Protein AF-A0A9W4TDA2-F1 (afdb_monomer)

pLDDT: mean 83.77, std 16.07, range [45.03, 98.31]

Solvent-accessible surface area (backbone atoms only — not comparable to full-atom values): 6375 Å² total; per-residue (Å²): 131,74,25,28,70,54,33,40,52,46,19,73,74,36,42,75,38,39,73,46,79,67,49,52,82,84,63,84,50,39,39,40,68,19,50,45,36,32,26,76,37,20,39,49,21,27,34,41,28,41,21,48,36,61,60,51,49,71,65,45,52,48,47,31,58,68,45,15,77,46,56,77,45,78,44,62,52,78,32,70,65,54,72,66,56,55,51,50,52,52,49,50,52,48,46,54,57,44,68,72,48,60,65,60,58,54,49,52,53,50,51,55,52,51,54,60,60,75,77,107

InterPro domains:
  IPR006553 Leucine-rich repeat, cysteine-containing subtype [SM00367] (14-41)
  IPR006553 Leucine-rich repeat, cysteine-containing subtype [SM00367] (42-67)
  IPR006553 Leucine-rich repeat, cysteine-containing subtype [SM00367] (68-92)
  IPR032675 Leucine-rich repeat domain superfamily [G3DSA:3.80.10.10] (1-116)

Nearest PDB structures (foldseek):
  6wcq-assembly1_B  TM=8.427E-01  e=6.356E-04  Homo sapiens
  6o60-assembly1_C  TM=8.609E-01  e=1.158E-03  Homo sapiens
  7pmn-assembly1_L  TM=6.041E-01  e=1.526E-02  Saccharomyces cerevisiae
  5zb2-assembly1_A-2  TM=6.632E-01  e=9.219E-02  Saccharomyces cerevisiae S288C
  6bro-assembly2_D  TM=5.386E-01  e=1.244E-01  Oryza sativa Japonica Group

Foldseek 3Di:
DDALVVLLVCLVVCLCDAEDEPDDPDPLRYALNSLLSCLVRNLNHQYYEHALAQRYDLVSVVSNCVSNLNHNYYHHHNYVDDPVSVVVSVVVNVVSVCVVPVVPVVVVVVVVVVVVVVVD

Structure (mmCIF, N/CA/C/O backbone):
data_AF-A0A9W4TDA2-F1
#
_entry.id   AF-A0A9W4TDA2-F1
#
loop_
_atom_site.group_PDB
_atom_site.id
_atom_site.type_symbol
_atom_site.label_atom_id
_atom_site.label_alt_id
_atom_site.label_comp_id
_atom_site.label_asym_id
_atom_site.label_entity_id
_atom_site.label_seq_id
_atom_site.pdbx_PDB_ins_code
_atom_site.Cartn_x
_atom_site.Cartn_y
_atom_site.Cartn_z
_atom_site.occupancy
_atom_site.B_iso_or_equiv
_atom_site.auth_seq_id
_atom_site.auth_comp_id
_atom_site.auth_asym_id
_atom_site.auth_atom_id
_atom_site.pdbx_PDB_model_num
ATOM 1 N N . GLY A 1 1 ? -2.812 -8.556 -19.584 1.00 62.19 1 GLY A N 1
ATOM 2 C CA . GLY A 1 1 ? -1.863 -8.607 -18.457 1.00 62.19 1 GLY A CA 1
ATOM 3 C C . GLY A 1 1 ? -2.354 -7.693 -17.361 1.00 62.19 1 GLY A C 1
ATOM 4 O O . GLY A 1 1 ? -2.966 -6.675 -17.674 1.00 62.19 1 GLY A O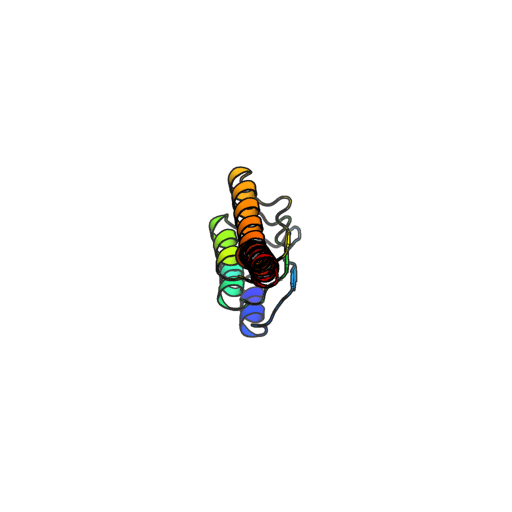 1
ATOM 5 N N . PHE A 1 2 ? -2.130 -8.068 -16.108 1.00 82.06 2 PHE A N 1
ATOM 6 C CA . PHE A 1 2 ? -2.503 -7.254 -14.956 1.00 82.06 2 PHE A CA 1
ATOM 7 C C . PHE A 1 2 ? -1.624 -5.988 -14.927 1.00 82.06 2 PHE A C 1
ATOM 9 O O . PHE A 1 2 ? -0.402 -6.095 -14.963 1.00 82.06 2 PHE A O 1
ATOM 16 N N . SER A 1 3 ? -2.228 -4.795 -14.986 1.00 91.50 3 SER A N 1
ATOM 17 C CA . SER A 1 3 ? -1.512 -3.518 -15.185 1.00 91.50 3 SER A CA 1
ATOM 18 C C . SER A 1 3 ? -2.198 -2.346 -14.480 1.00 91.50 3 SER A C 1
ATOM 20 O O . SER A 1 3 ? -3.311 -2.499 -13.979 1.00 91.50 3 SER A O 1
ATOM 22 N N . ASP A 1 4 ? -1.594 -1.155 -14.518 1.00 94.75 4 ASP A N 1
ATOM 23 C CA . ASP A 1 4 ? -2.211 0.079 -14.003 1.00 94.75 4 ASP A CA 1
ATOM 24 C C . ASP A 1 4 ? -3.617 0.333 -14.571 1.00 94.75 4 ASP A C 1
ATOM 26 O O . ASP A 1 4 ? -4.500 0.785 -13.849 1.00 94.75 4 ASP A O 1
ATOM 30 N N . LYS A 1 5 ? -3.874 -0.029 -15.839 1.00 95.44 5 LYS A N 1
ATOM 31 C CA . LYS A 1 5 ? -5.222 0.062 -16.430 1.00 95.44 5 LYS A CA 1
ATOM 32 C C . LYS A 1 5 ? -6.233 -0.803 -15.674 1.00 95.44 5 LYS A C 1
ATOM 34 O O . LYS A 1 5 ? -7.360 -0.380 -15.455 1.00 95.44 5 LYS A O 1
ATOM 39 N N . THR A 1 6 ? -5.826 -2.002 -15.264 1.00 93.94 6 THR A N 1
ATOM 40 C CA . THR A 1 6 ? -6.659 -2.901 -14.459 1.00 93.94 6 THR A CA 1
ATOM 41 C C . THR A 1 6 ? -6.893 -2.326 -13.064 1.00 93.94 6 THR A C 1
ATOM 43 O O . THR A 1 6 ? -8.016 -2.383 -12.578 1.00 93.94 6 THR A O 1
ATOM 46 N N . LEU A 1 7 ? -5.872 -1.729 -12.441 1.00 95.12 7 LEU A N 1
ATOM 47 C CA . LEU A 1 7 ? -6.016 -1.086 -11.130 1.00 95.12 7 LEU A CA 1
ATOM 48 C C . LEU A 1 7 ? -6.940 0.138 -11.178 1.00 95.12 7 LEU A C 1
ATOM 50 O O . LEU A 1 7 ? -7.756 0.294 -10.275 1.00 95.12 7 LEU A O 1
ATOM 54 N N . ASN A 1 8 ? -6.889 0.936 -12.248 1.00 97.19 8 ASN A N 1
ATOM 55 C CA . ASN A 1 8 ? -7.836 2.033 -12.471 1.00 97.19 8 ASN A CA 1
ATOM 56 C C . ASN A 1 8 ? -9.277 1.519 -12.581 1.00 97.19 8 ASN A C 1
ATOM 58 O O . ASN A 1 8 ? -10.150 1.997 -11.867 1.00 97.19 8 ASN A O 1
ATOM 62 N N . LEU A 1 9 ? -9.517 0.485 -13.396 1.00 97.50 9 LEU A N 1
ATOM 63 C CA . LEU A 1 9 ? -10.851 -0.114 -13.521 1.00 97.50 9 LEU A CA 1
ATOM 64 C C . LEU A 1 9 ? -11.359 -0.670 -12.186 1.00 97.50 9 LEU A C 1
ATOM 66 O O . LEU A 1 9 ? -12.539 -0.529 -11.872 1.00 97.50 9 LEU A O 1
ATOM 70 N N . ILE A 1 10 ? -10.482 -1.288 -11.387 1.00 96.62 10 ILE A N 1
ATOM 71 C CA . ILE A 1 10 ? -10.832 -1.758 -10.040 1.00 96.62 10 ILE A CA 1
ATOM 72 C C . ILE A 1 10 ? -11.208 -0.576 -9.141 1.00 96.62 10 ILE A C 1
ATOM 74 O O . ILE A 1 10 ? -12.227 -0.647 -8.458 1.00 96.62 10 ILE A O 1
ATOM 78 N N . ALA A 1 11 ? -10.411 0.493 -9.150 1.00 97.62 11 ALA A N 1
ATOM 79 C CA . ALA A 1 11 ? -10.648 1.692 -8.353 1.00 97.62 11 ALA A CA 1
ATOM 80 C C . ALA A 1 11 ? -12.000 2.348 -8.687 1.00 97.62 11 ALA A C 1
ATOM 82 O O . ALA A 1 11 ? -12.754 2.697 -7.781 1.00 97.62 11 ALA A O 1
ATOM 83 N N . GLU A 1 12 ? -12.328 2.442 -9.976 1.00 97.69 12 GLU A N 1
ATOM 84 C CA . GLU A 1 12 ? -13.588 3.003 -10.475 1.00 97.69 12 GLU A CA 1
ATOM 85 C C . GLU A 1 12 ? -14.793 2.101 -10.169 1.00 97.69 12 GLU A C 1
ATOM 87 O O . GLU A 1 12 ? -15.857 2.585 -9.785 1.00 97.69 12 GLU A O 1
ATOM 92 N N . SER A 1 13 ? -14.635 0.783 -10.315 1.00 98.31 13 SER A N 1
ATOM 93 C CA . SER A 1 13 ? -15.748 -0.171 -10.206 1.00 98.31 13 SER A CA 1
ATOM 94 C C . SER A 1 13 ? -16.056 -0.580 -8.764 1.00 98.31 13 SER A C 1
ATOM 96 O O . SER A 1 13 ? -17.191 -0.940 -8.449 1.00 98.31 13 SER A O 1
ATOM 98 N N . TYR A 1 14 ? -15.057 -0.551 -7.877 1.00 97.38 14 TYR A N 1
ATOM 99 C CA . TYR A 1 14 ? -15.153 -1.106 -6.525 1.00 97.38 14 TYR A CA 1
ATOM 100 C C . TYR A 1 14 ? -14.665 -0.124 -5.442 1.00 97.38 14 TYR A C 1
ATOM 102 O O . TYR A 1 14 ? -13.771 -0.461 -4.666 1.00 97.38 14 TYR A O 1
ATOM 110 N N . PRO A 1 15 ? -15.291 1.056 -5.266 1.00 96.25 15 PRO A N 1
ATOM 111 C CA . PRO A 1 15 ? -14.885 2.027 -4.234 1.00 96.25 15 PRO A CA 1
ATOM 112 C C . PRO A 1 15 ? -15.017 1.493 -2.792 1.00 96.25 15 PRO A C 1
ATOM 114 O O . PRO A 1 15 ? -14.420 2.012 -1.850 1.00 96.25 15 PRO A O 1
ATOM 117 N N . ASN A 1 16 ? -15.797 0.423 -2.599 1.00 97.56 16 ASN A N 1
ATOM 118 C CA . ASN A 1 16 ? -15.962 -0.261 -1.315 1.00 97.56 16 ASN A CA 1
ATOM 119 C C . ASN A 1 16 ? -15.034 -1.476 -1.142 1.00 97.56 16 ASN A C 1
ATOM 121 O O . ASN A 1 16 ? -15.265 -2.278 -0.235 1.00 97.56 16 ASN A O 1
ATOM 125 N N . LEU A 1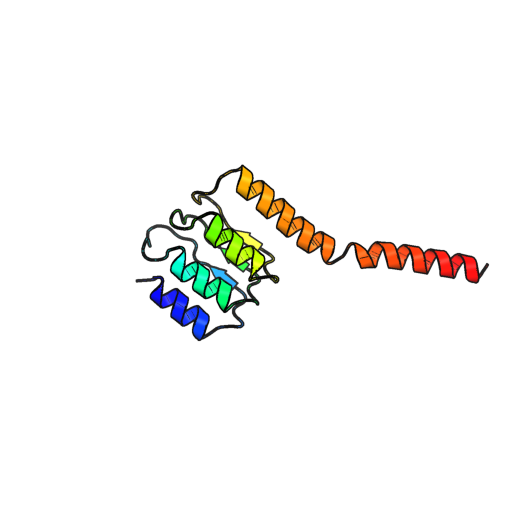 17 ? -14.028 -1.647 -2.007 1.00 98.06 17 LEU A N 1
ATOM 126 C CA . LEU A 1 17 ? -13.091 -2.764 -1.941 1.00 98.06 17 LEU A CA 1
ATOM 127 C C . LEU A 1 17 ? -12.399 -2.811 -0.574 1.00 98.06 17 LEU A C 1
ATOM 129 O O . LEU A 1 17 ? -11.827 -1.824 -0.117 1.00 98.06 17 LEU A O 1
ATOM 133 N N . LYS A 1 18 ? -12.450 -3.981 0.066 1.00 97.94 18 LYS A N 1
ATOM 134 C CA . LYS A 1 18 ? -11.853 -4.221 1.388 1.00 97.94 18 LYS A CA 1
ATOM 135 C C . LYS A 1 18 ? -10.556 -5.017 1.329 1.00 97.94 18 LYS A C 1
ATOM 137 O O . LYS A 1 18 ? -9.690 -4.823 2.173 1.00 97.94 18 LYS A O 1
ATOM 142 N N . TYR A 1 19 ? -10.413 -5.886 0.334 1.00 97.75 19 TYR A N 1
ATOM 143 C CA . TYR A 1 19 ? -9.291 -6.810 0.220 1.00 97.75 19 TYR A CA 1
ATOM 144 C C . TYR A 1 19 ? -8.702 -6.713 -1.175 1.00 97.75 19 TYR A C 1
ATOM 146 O O . TYR A 1 19 ? -9.413 -6.900 -2.162 1.00 97.75 19 TYR A O 1
ATOM 154 N N . LEU A 1 20 ? -7.404 -6.439 -1.252 1.00 96.19 20 LEU A N 1
ATOM 155 C CA . LEU A 1 20 ? -6.677 -6.426 -2.509 1.00 96.19 20 LEU A CA 1
ATOM 156 C C . LEU A 1 20 ? -5.326 -7.114 -2.336 1.00 96.19 20 LEU A C 1
ATOM 158 O O . LEU A 1 20 ? -4.506 -6.709 -1.516 1.00 96.19 20 LEU A O 1
ATOM 162 N N . ASN A 1 21 ? -5.083 -8.153 -3.127 1.00 93.75 21 ASN A N 1
ATOM 163 C CA . ASN A 1 21 ? -3.783 -8.802 -3.197 1.00 93.75 21 ASN A CA 1
ATOM 164 C C . ASN A 1 21 ? -3.154 -8.502 -4.557 1.00 93.75 21 ASN A C 1
ATOM 166 O O . ASN A 1 21 ? -3.645 -8.961 -5.585 1.00 93.75 21 ASN A O 1
ATOM 170 N N . LEU A 1 22 ? -2.087 -7.710 -4.544 1.00 92.06 22 LEU A N 1
ATOM 171 C CA . LEU A 1 22 ? -1.254 -7.399 -5.702 1.00 92.06 22 LEU A CA 1
ATOM 172 C C . LEU A 1 22 ? 0.078 -8.148 -5.651 1.00 92.06 22 LEU A C 1
ATOM 174 O O . LEU A 1 22 ? 0.926 -7.922 -6.512 1.00 92.06 22 LEU A O 1
ATOM 178 N N . GLY A 1 23 ? 0.294 -8.998 -4.646 1.00 88.00 23 GLY A N 1
ATOM 179 C CA . GLY A 1 23 ? 1.537 -9.730 -4.481 1.00 88.00 23 GLY A CA 1
ATOM 180 C C . GLY A 1 23 ? 1.801 -10.682 -5.644 1.00 88.00 23 GLY A C 1
ATOM 181 O O . GLY A 1 23 ? 0.874 -11.219 -6.251 1.00 88.00 23 GLY A O 1
ATOM 182 N N . GLY A 1 24 ? 3.073 -10.874 -5.976 1.00 82.19 24 GLY A N 1
ATOM 183 C CA . GLY A 1 24 ? 3.472 -11.805 -7.027 1.00 82.19 24 GLY A CA 1
ATOM 184 C C . GLY A 1 24 ? 4.711 -11.369 -7.795 1.00 82.19 24 GLY A C 1
ATOM 185 O O . GLY A 1 24 ? 5.121 -10.210 -7.7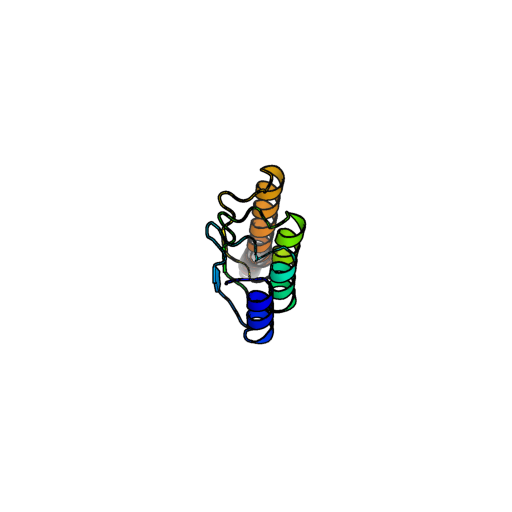73 1.00 82.19 24 GLY A O 1
ATOM 186 N N . HIS A 1 25 ? 5.300 -12.326 -8.503 1.00 66.19 25 HIS A N 1
ATOM 187 C CA . HIS A 1 25 ? 6.490 -12.121 -9.316 1.00 66.19 25 HIS A CA 1
ATOM 188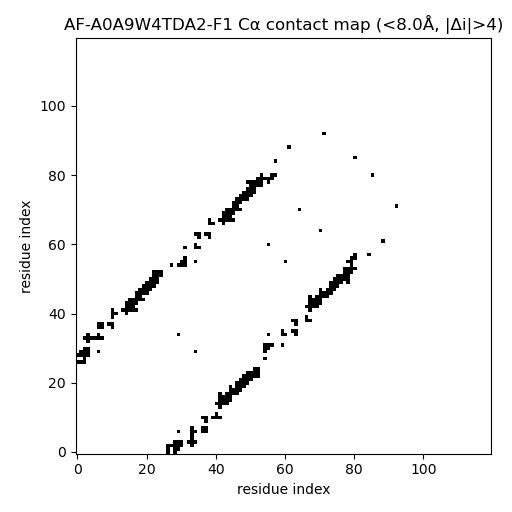 C C . HIS A 1 25 ? 6.112 -11.869 -10.781 1.00 66.19 25 HIS A C 1
ATOM 190 O O . HIS A 1 25 ? 5.342 -12.629 -11.358 1.00 66.19 25 HIS A O 1
ATOM 196 N N . GLY A 1 26 ? 6.711 -10.854 -11.411 1.00 64.25 26 GLY A N 1
ATOM 197 C CA . GLY A 1 26 ? 6.811 -10.786 -12.877 1.00 64.25 26 GLY A CA 1
ATOM 198 C C . GLY A 1 26 ? 5.981 -9.716 -13.586 1.00 64.25 26 GLY A C 1
ATOM 199 O O . GLY A 1 26 ? 6.368 -9.312 -14.681 1.00 64.25 26 GLY A O 1
ATOM 200 N N . ASP A 1 27 ? 4.924 -9.169 -12.980 1.00 64.94 27 ASP A N 1
ATOM 201 C CA . ASP A 1 27 ? 4.150 -8.098 -13.633 1.00 64.94 27 ASP A CA 1
ATOM 202 C C . ASP A 1 27 ? 4.721 -6.710 -13.312 1.00 64.94 27 ASP A C 1
ATOM 204 O O . ASP A 1 27 ? 4.249 -6.035 -12.402 1.00 64.94 27 ASP A O 1
ATOM 208 N N . ARG A 1 28 ? 5.703 -6.246 -14.095 1.00 67.06 28 ARG A N 1
ATOM 209 C CA . ARG A 1 28 ? 6.220 -4.856 -14.031 1.00 67.06 28 ARG A CA 1
ATOM 210 C C . ARG A 1 28 ? 5.257 -3.807 -14.610 1.00 67.06 28 ARG A C 1
ATOM 212 O O . ARG A 1 28 ? 5.646 -2.673 -14.869 1.00 67.06 28 ARG A O 1
ATOM 219 N N . LEU A 1 29 ? 4.023 -4.207 -14.912 1.00 86.44 29 LEU A N 1
ATOM 220 C CA . LEU A 1 29 ? 3.010 -3.361 -15.546 1.00 86.44 29 LEU A CA 1
ATOM 221 C C . LEU A 1 29 ? 2.125 -2.634 -14.528 1.00 86.44 29 LEU A C 1
ATOM 223 O O . LEU A 1 29 ? 1.304 -1.805 -14.927 1.00 86.44 29 LEU A O 1
ATOM 227 N N . ILE A 1 30 ? 2.269 -2.966 -13.243 1.00 90.44 30 ILE A N 1
ATOM 228 C CA . ILE A 1 30 ? 1.727 -2.179 -12.139 1.00 90.44 30 ILE A CA 1
ATOM 229 C C . ILE A 1 30 ? 2.838 -1.298 -11.578 1.00 90.44 30 ILE A C 1
ATOM 231 O O . ILE A 1 30 ? 3.952 -1.758 -11.329 1.00 90.44 30 ILE A O 1
ATOM 235 N N . THR A 1 31 ? 2.533 -0.020 -11.419 1.00 94.00 31 THR A N 1
ATOM 236 C CA . THR A 1 31 ? 3.457 1.002 -10.933 1.00 94.00 31 THR A CA 1
ATOM 237 C C . THR A 1 31 ? 2.776 1.831 -9.854 1.00 94.00 31 THR A C 1
ATOM 239 O O . THR A 1 31 ? 1.588 1.658 -9.567 1.00 94.00 31 THR A O 1
ATOM 242 N N . ASP A 1 32 ? 3.505 2.793 -9.292 1.00 96.44 32 ASP A N 1
ATOM 243 C CA . ASP A 1 32 ? 2.946 3.793 -8.384 1.00 96.44 32 ASP A CA 1
ATOM 244 C C . ASP A 1 32 ? 1.620 4.388 -8.892 1.00 96.44 32 ASP A C 1
ATOM 246 O O . ASP A 1 32 ? 0.720 4.624 -8.093 1.00 96.44 32 ASP A O 1
ATOM 250 N N . LYS A 1 33 ? 1.447 4.575 -10.212 1.00 96.50 33 LYS A N 1
ATOM 251 C CA . LYS A 1 33 ? 0.217 5.141 -10.797 1.00 96.50 33 LYS A CA 1
ATOM 252 C C . LYS A 1 33 ? -1.026 4.318 -10.470 1.00 96.50 33 LYS A C 1
ATOM 254 O O . LYS A 1 33 ? -2.027 4.885 -10.036 1.00 96.50 33 LYS A O 1
ATOM 259 N N . GLY A 1 34 ? -0.974 3.001 -10.657 1.00 95.81 34 GLY A N 1
ATOM 260 C CA . GLY A 1 34 ? -2.097 2.133 -10.322 1.00 95.81 34 GLY A CA 1
ATOM 261 C C . GLY A 1 34 ? -2.347 2.084 -8.816 1.00 95.81 34 GLY A C 1
ATOM 262 O O . GLY A 1 34 ? -3.497 2.080 -8.382 1.00 95.81 34 GLY A O 1
ATOM 263 N N . LEU A 1 35 ? -1.286 2.125 -8.005 1.00 95.88 35 LEU A N 1
ATOM 264 C CA . LEU A 1 35 ? -1.421 2.149 -6.549 1.00 95.88 35 LEU A CA 1
ATOM 265 C C . LEU A 1 35 ? -2.040 3.467 -6.044 1.00 95.88 35 LEU A C 1
ATOM 267 O O . LEU A 1 35 ? -2.875 3.444 -5.138 1.00 95.88 35 LEU A O 1
ATOM 271 N N . TYR A 1 36 ? -1.715 4.600 -6.675 1.00 98.25 36 TYR A N 1
ATOM 272 C CA . TYR A 1 36 ? -2.366 5.887 -6.417 1.00 98.25 36 TYR A CA 1
ATOM 273 C C . TYR A 1 36 ? -3.861 5.849 -6.739 1.00 98.25 36 TYR A C 1
ATOM 275 O O . TYR A 1 36 ? -4.660 6.346 -5.949 1.00 98.25 36 TYR A O 1
ATOM 283 N N . ALA A 1 37 ? -4.263 5.227 -7.850 1.00 98.12 37 ALA A N 1
ATOM 284 C CA . ALA A 1 37 ? -5.676 5.105 -8.205 1.00 98.12 37 ALA A CA 1
ATOM 285 C C . ALA A 1 37 ? -6.479 4.333 -7.148 1.00 98.12 37 ALA A C 1
ATOM 287 O O . ALA A 1 37 ? -7.547 4.783 -6.725 1.00 98.12 37 ALA A O 1
ATOM 288 N N . ILE A 1 38 ? -5.920 3.218 -6.660 1.00 98.19 38 ILE A N 1
ATOM 289 C CA . ILE A 1 38 ? -6.499 2.452 -5.550 1.00 98.19 38 ILE A CA 1
ATOM 290 C C . ILE A 1 38 ? -6.602 3.322 -4.295 1.00 98.19 38 ILE A C 1
ATOM 292 O O . ILE A 1 38 ? -7.671 3.396 -3.697 1.00 98.19 38 ILE A O 1
ATOM 296 N N . ALA A 1 39 ? -5.529 4.016 -3.909 1.00 97.88 39 ALA A N 1
ATOM 297 C CA . ALA A 1 39 ? -5.526 4.866 -2.719 1.00 97.88 39 ALA A CA 1
ATOM 298 C C . ALA A 1 39 ? -6.554 6.011 -2.787 1.00 97.88 39 ALA A C 1
ATOM 300 O O . ALA A 1 39 ? -7.119 6.383 -1.761 1.00 97.88 39 ALA A O 1
ATOM 301 N N . ASN A 1 40 ? -6.802 6.552 -3.982 1.00 97.94 40 ASN A N 1
ATOM 302 C CA . ASN A 1 40 ? -7.713 7.676 -4.198 1.00 97.94 40 ASN A CA 1
ATOM 303 C C . ASN A 1 40 ? -9.193 7.279 -4.244 1.00 97.94 40 ASN A C 1
ATOM 305 O O . ASN A 1 40 ? -10.039 8.164 -4.173 1.00 97.94 40 ASN A O 1
ATOM 309 N N . SER A 1 41 ? -9.508 5.988 -4.389 1.00 98.00 41 SER A N 1
ATOM 310 C CA . SER A 1 41 ? -10.896 5.531 -4.576 1.00 98.00 41 SER A CA 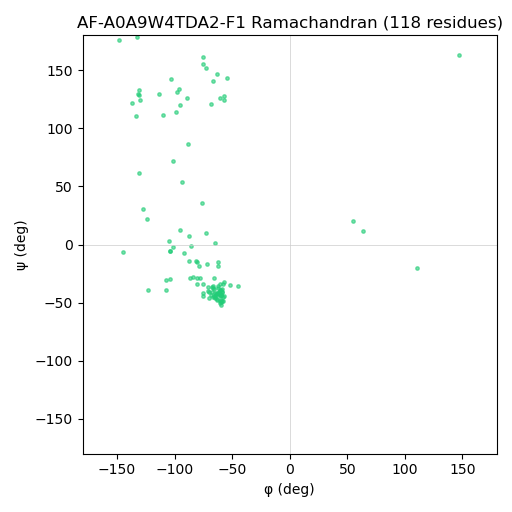1
ATOM 311 C C . SER A 1 41 ? -11.332 4.515 -3.520 1.00 98.00 41 SER A C 1
ATOM 313 O O . SER A 1 41 ? -12.453 4.566 -3.015 1.00 98.00 41 SER A O 1
ATOM 315 N N . CYS A 1 42 ? -10.445 3.597 -3.134 1.00 97.94 42 CYS A N 1
ATOM 316 C CA . CYS A 1 42 ? -10.757 2.453 -2.280 1.00 97.94 42 CYS A CA 1
ATOM 317 C C . CYS A 1 42 ? -10.486 2.744 -0.793 1.00 97.94 42 CYS A C 1
ATOM 319 O O . CYS A 1 42 ? -9.792 1.991 -0.115 1.00 97.94 42 CYS A O 1
ATOM 321 N N . HIS A 1 43 ? -11.051 3.819 -0.238 1.00 97.38 43 HIS A N 1
ATOM 322 C CA . HIS A 1 43 ? -10.786 4.244 1.152 1.00 97.38 43 HIS A CA 1
ATOM 323 C C . HIS A 1 43 ? -11.215 3.234 2.233 1.00 97.38 43 HIS A C 1
ATOM 325 O O . HIS A 1 43 ? -10.811 3.343 3.395 1.00 97.38 43 HIS A O 1
ATOM 331 N N . LYS A 1 44 ? -12.041 2.246 1.863 1.00 97.25 44 LYS A N 1
ATOM 332 C CA . LYS A 1 44 ? -12.495 1.156 2.741 1.00 97.25 44 LYS A CA 1
ATOM 333 C C . LYS A 1 44 ? -11.555 -0.049 2.758 1.00 97.25 44 LYS A C 1
ATOM 335 O O . LYS A 1 44 ? -11.913 -1.055 3.361 1.00 97.25 44 LYS A O 1
ATOM 340 N N . LEU A 1 45 ? -10.380 0.043 2.135 1.00 97.44 45 LEU A N 1
ATOM 341 C CA . LEU A 1 45 ? -9.419 -1.052 2.110 1.00 97.44 45 LEU A CA 1
ATOM 342 C C . LEU A 1 45 ? -8.980 -1.419 3.535 1.00 97.44 45 LEU A C 1
ATOM 344 O O . LEU A 1 45 ? -8.532 -0.565 4.299 1.00 97.44 45 LEU A O 1
ATOM 348 N N . GLU A 1 46 ? -9.124 -2.694 3.880 1.00 95.12 46 GLU A N 1
ATOM 349 C CA . GLU A 1 46 ? -8.767 -3.293 5.170 1.00 95.12 46 GLU A CA 1
ATOM 350 C C . GLU A 1 46 ? -7.510 -4.170 5.036 1.00 95.12 46 GLU A C 1
ATOM 352 O O . GLU A 1 46 ? -6.699 -4.242 5.959 1.00 95.12 46 GLU A O 1
ATOM 357 N N . TYR A 1 47 ? -7.305 -4.774 3.866 1.00 94.81 47 TYR A N 1
ATOM 358 C CA . TYR A 1 47 ? -6.159 -5.619 3.548 1.00 94.81 47 TYR A CA 1
ATOM 359 C C . TYR A 1 47 ? -5.534 -5.217 2.214 1.00 94.81 47 TYR A C 1
ATOM 361 O O . TYR A 1 47 ? -6.224 -5.161 1.190 1.00 94.81 47 TYR A O 1
ATOM 369 N N . LEU A 1 48 ? -4.216 -5.013 2.226 1.00 95.31 48 LEU A N 1
ATOM 370 C CA . LEU A 1 48 ? -3.407 -4.875 1.022 1.00 95.31 48 LEU A CA 1
ATOM 371 C C . LEU A 1 48 ? -2.166 -5.764 1.108 1.00 95.31 48 LEU A C 1
ATOM 373 O O . LEU A 1 48 ? -1.393 -5.662 2.057 1.00 95.31 48 LEU A O 1
ATOM 377 N N . SER A 1 49 ? -1.919 -6.554 0.069 1.00 93.88 49 SER A N 1
ATOM 378 C CA . SER A 1 49 ? -0.606 -7.159 -0.159 1.00 93.88 49 SER A CA 1
ATOM 379 C C . SER A 1 49 ? 0.023 -6.595 -1.418 1.00 93.88 49 SER A C 1
ATOM 381 O O . SER A 1 49 ? -0.596 -6.588 -2.479 1.00 93.88 49 SER A O 1
ATOM 383 N N . ILE A 1 50 ? 1.267 -6.147 -1.294 1.00 93.38 50 ILE A N 1
ATOM 384 C CA . ILE A 1 50 ? 2.148 -5.776 -2.406 1.00 93.38 50 ILE A CA 1
ATOM 385 C C . ILE A 1 50 ? 3.460 -6.564 -2.340 1.00 93.38 50 ILE A C 1
ATOM 387 O O . ILE A 1 50 ? 4.480 -6.138 -2.876 1.00 93.38 50 ILE A O 1
ATOM 391 N N . SER A 1 51 ? 3.440 -7.712 -1.657 1.00 91.25 51 SER A N 1
ATOM 392 C CA . SER A 1 51 ? 4.618 -8.561 -1.487 1.00 91.25 51 SER A CA 1
ATOM 393 C C . SER A 1 51 ? 5.247 -8.922 -2.834 1.00 91.25 51 SER A C 1
ATOM 395 O O . SER A 1 51 ? 4.554 -9.123 -3.831 1.00 91.25 51 SER A O 1
ATOM 397 N N . ASP A 1 52 ? 6.573 -8.992 -2.865 1.00 89.88 52 ASP A N 1
ATOM 398 C CA . ASP A 1 52 ? 7.374 -9.270 -4.058 1.00 89.88 52 ASP A CA 1
ATOM 399 C C . ASP A 1 52 ? 7.277 -8.216 -5.179 1.00 89.88 52 ASP A C 1
ATOM 401 O O . ASP A 1 52 ? 7.819 -8.425 -6.267 1.00 89.88 52 ASP A O 1
ATOM 405 N N . ARG A 1 53 ? 6.680 -7.046 -4.904 1.00 89.50 53 ARG A N 1
ATOM 406 C CA . ARG A 1 53 ? 6.677 -5.888 -5.809 1.00 89.50 53 ARG A CA 1
ATOM 407 C C . ARG A 1 53 ? 7.793 -4.914 -5.457 1.00 89.50 53 ARG A C 1
ATOM 409 O O . ARG A 1 53 ? 7.858 -4.386 -4.346 1.00 89.50 53 AR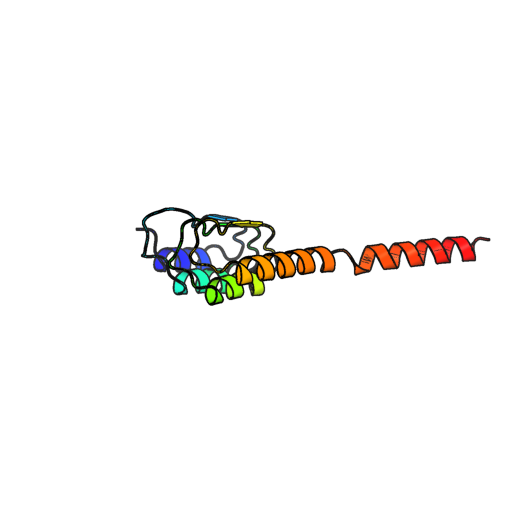G A O 1
ATOM 416 N N . LYS A 1 54 ? 8.687 -4.678 -6.416 1.00 90.06 54 LYS A N 1
ATOM 417 C CA . LYS A 1 54 ? 9.817 -3.732 -6.304 1.00 90.06 54 LYS A CA 1
ATOM 418 C C . LYS A 1 54 ? 9.568 -2.435 -7.068 1.00 90.06 54 LYS A C 1
ATOM 420 O O . LYS A 1 54 ? 10.375 -1.519 -6.996 1.00 90.06 54 LYS A O 1
ATOM 425 N N . GLU A 1 55 ? 8.467 -2.387 -7.805 1.00 90.81 55 GLU A N 1
ATOM 426 C CA . GLU A 1 55 ? 8.041 -1.281 -8.650 1.00 90.81 55 GLU A CA 1
ATOM 427 C C . GLU A 1 55 ? 7.399 -0.147 -7.842 1.00 90.81 55 GLU A C 1
ATOM 429 O O . GLU A 1 55 ? 7.311 0.970 -8.347 1.00 90.81 55 GLU A O 1
ATOM 434 N N . PHE A 1 56 ? 6.961 -0.427 -6.608 1.00 92.75 56 PHE A N 1
ATOM 435 C CA . PHE A 1 56 ? 6.311 0.555 -5.747 1.00 92.75 56 PHE A CA 1
ATOM 436 C C . PHE A 1 56 ? 7.314 1.327 -4.895 1.00 92.75 56 PHE A C 1
ATOM 438 O O . PHE A 1 56 ? 8.093 0.740 -4.137 1.00 92.75 56 PHE A O 1
ATOM 445 N N . SER A 1 57 ? 7.256 2.653 -4.984 1.00 95.31 57 SER A N 1
ATOM 446 C CA . SER A 1 57 ? 8.042 3.545 -4.137 1.00 95.31 57 SER A CA 1
ATOM 447 C C . SER A 1 57 ? 7.482 3.618 -2.717 1.00 95.31 57 SER A C 1
ATOM 449 O O . SER A 1 57 ? 6.283 3.462 -2.489 1.00 95.31 57 SER A O 1
ATOM 451 N N . GLU A 1 58 ? 8.332 3.956 -1.748 1.00 95.81 58 GLU A N 1
ATOM 452 C CA . GLU A 1 58 ? 7.899 4.202 -0.366 1.00 95.81 58 GLU A CA 1
ATOM 453 C C . GLU A 1 58 ? 6.832 5.311 -0.282 1.00 95.81 58 GLU A C 1
ATOM 455 O O . GLU A 1 58 ? 5.923 5.232 0.542 1.00 95.81 58 GLU A O 1
ATOM 460 N N . ILE A 1 59 ? 6.896 6.306 -1.176 1.00 96.88 59 ILE A N 1
ATOM 461 C CA . ILE A 1 59 ? 5.926 7.407 -1.267 1.00 96.88 59 ILE A CA 1
ATOM 462 C C . ILE A 1 59 ? 4.535 6.875 -1.627 1.00 96.88 59 ILE A C 1
ATOM 464 O O . ILE A 1 59 ? 3.554 7.217 -0.964 1.00 96.88 59 ILE A O 1
ATOM 468 N N . SER A 1 60 ? 4.438 6.013 -2.644 1.00 96.38 60 SER A N 1
ATOM 469 C CA . SER A 1 60 ? 3.154 5.439 -3.063 1.00 96.38 60 SER A CA 1
ATOM 470 C C . SER A 1 60 ? 2.516 4.586 -1.959 1.00 96.38 60 SER A C 1
ATOM 472 O O . SER A 1 60 ? 1.308 4.653 -1.730 1.00 96.38 60 SER A O 1
ATOM 474 N N . ILE A 1 61 ? 3.335 3.853 -1.200 1.00 95.06 61 ILE A N 1
ATOM 475 C CA . ILE A 1 61 ? 2.896 3.031 -0.067 1.00 95.06 61 ILE A CA 1
ATOM 476 C C . ILE A 1 61 ? 2.377 3.914 1.066 1.00 95.06 61 ILE A C 1
ATOM 478 O O . ILE A 1 61 ? 1.303 3.655 1.611 1.00 95.06 61 ILE A O 1
ATOM 482 N N . TRP A 1 62 ? 3.094 4.992 1.393 1.00 95.38 62 TRP A N 1
ATOM 483 C CA . TRP A 1 62 ? 2.611 5.980 2.353 1.00 95.38 62 TRP A CA 1
ATOM 484 C C . TRP A 1 62 ? 1.296 6.610 1.908 1.00 95.38 62 TRP A C 1
ATOM 486 O O . TRP A 1 62 ? 0.413 6.796 2.743 1.00 95.38 62 TRP A O 1
ATOM 496 N N . ASN A 1 63 ? 1.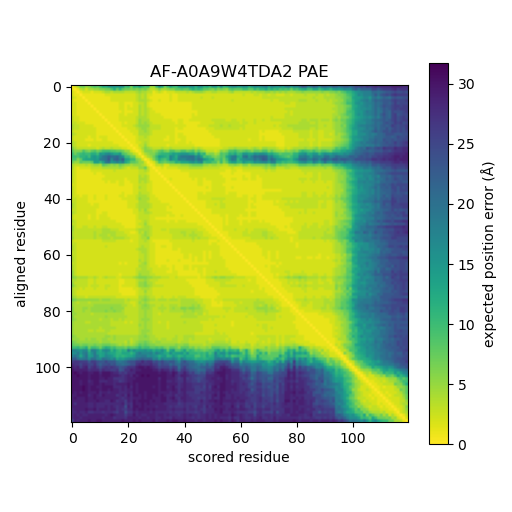117 6.897 0.619 1.00 96.81 63 ASN A N 1
ATOM 497 C CA . ASN A 1 63 ? -0.148 7.428 0.120 1.00 96.81 63 ASN A CA 1
ATOM 498 C C . ASN A 1 63 ? -1.315 6.466 0.382 1.00 96.81 63 ASN A C 1
ATOM 500 O O . ASN A 1 63 ? -2.362 6.886 0.869 1.00 96.81 63 ASN A O 1
ATOM 504 N N . VAL A 1 64 ? -1.125 5.164 0.150 1.00 95.75 64 VAL A N 1
ATOM 505 C CA . VAL A 1 64 ? -2.135 4.158 0.508 1.00 95.75 64 VAL A CA 1
ATOM 506 C C . VAL A 1 64 ? -2.424 4.175 2.009 1.00 95.75 64 VAL A C 1
ATOM 508 O O . VAL A 1 64 ? -3.587 4.201 2.403 1.00 95.75 64 VAL A O 1
ATOM 511 N N . ILE A 1 65 ? -1.388 4.171 2.852 1.00 92.94 65 ILE A N 1
ATOM 512 C CA . ILE A 1 65 ? -1.532 4.130 4.316 1.00 92.94 65 ILE A CA 1
ATOM 513 C C . ILE A 1 65 ? -2.340 5.325 4.840 1.00 92.94 65 ILE A C 1
ATOM 515 O O . ILE A 1 65 ? -3.182 5.147 5.724 1.00 92.94 65 ILE A O 1
ATOM 519 N N . HIS A 1 66 ? -2.107 6.520 4.291 1.00 94.06 66 HIS A N 1
ATOM 520 C CA . HIS A 1 66 ? -2.815 7.736 4.687 1.00 94.06 66 HIS A CA 1
ATOM 521 C C . HIS A 1 66 ? -4.249 7.784 4.142 1.00 94.06 66 HIS A C 1
ATOM 523 O O . HIS A 1 66 ? -5.172 8.106 4.890 1.00 94.06 66 HIS A O 1
ATOM 529 N N . SER A 1 67 ? -4.461 7.428 2.872 1.00 95.94 67 SER A N 1
ATOM 530 C CA . SER A 1 67 ? -5.785 7.508 2.238 1.00 95.94 67 SER A CA 1
ATOM 531 C C . SER A 1 67 ? -6.722 6.365 2.635 1.00 95.94 67 SER A C 1
ATOM 533 O O . SER A 1 67 ? -7.940 6.542 2.672 1.00 95.94 67 SER A O 1
ATOM 535 N N . CYS A 1 68 ? -6.181 5.187 2.956 1.00 94.25 68 CYS A N 1
ATOM 536 C CA . CYS A 1 68 ? -6.946 4.002 3.347 1.00 94.25 68 CYS A CA 1
ATOM 537 C C . CYS A 1 68 ? -6.916 3.832 4.873 1.00 94.25 68 CYS A C 1
ATOM 539 O O . CYS A 1 68 ? -6.308 2.917 5.442 1.00 94.25 68 CYS A O 1
ATOM 541 N N . SER A 1 69 ? -7.631 4.717 5.569 1.00 88.88 69 SER A N 1
ATOM 542 C CA . SER A 1 69 ? -7.710 4.752 7.037 1.00 88.88 69 SER A CA 1
ATOM 543 C C . SER A 1 69 ? -8.382 3.521 7.665 1.00 88.88 69 SER A C 1
ATOM 545 O O . SER A 1 69 ? -8.430 3.405 8.887 1.00 88.88 69 SER A O 1
ATOM 547 N N . LYS A 1 70 ? -8.816 2.532 6.880 1.00 91.44 70 LYS A N 1
ATOM 548 C CA . LYS A 1 70 ? -9.311 1.237 7.372 1.00 91.44 70 LYS A CA 1
ATOM 549 C C . LYS A 1 70 ? -8.310 0.091 7.259 1.00 91.44 70 LYS A C 1
ATOM 551 O O . LYS A 1 70 ? -8.612 -0.974 7.783 1.00 91.44 70 LYS A O 1
ATOM 556 N N . ILE A 1 71 ? -7.116 0.321 6.696 1.00 91.12 71 ILE A N 1
ATOM 557 C CA . ILE A 1 71 ? -6.096 -0.728 6.587 1.00 91.12 71 ILE A CA 1
ATOM 558 C C . ILE A 1 71 ? -5.779 -1.283 7.964 1.00 91.12 71 ILE A C 1
ATOM 560 O O . ILE A 1 71 ? -5.399 -0.531 8.873 1.00 91.12 71 ILE A O 1
ATOM 564 N N . GLN A 1 72 ? -5.943 -2.597 8.051 1.00 87.12 72 GLN A N 1
ATOM 565 C CA . GLN A 1 72 ? -5.667 -3.416 9.206 1.00 87.12 72 GLN A CA 1
ATOM 566 C C . GLN A 1 72 ? -4.414 -4.271 9.003 1.00 87.12 72 GLN A C 1
ATOM 568 O O . GLN A 1 72 ? -3.602 -4.415 9.920 1.00 87.12 72 GLN A O 1
ATOM 573 N N . GLN A 1 73 ? -4.237 -4.790 7.790 1.00 88.69 73 GLN A N 1
ATOM 574 C CA . GLN A 1 73 ? -3.110 -5.632 7.424 1.00 88.69 73 GLN A CA 1
ATOM 575 C C . GLN A 1 73 ? -2.477 -5.137 6.120 1.00 88.69 73 GLN A C 1
ATOM 577 O O . GLN A 1 73 ? -3.169 -4.842 5.144 1.00 88.69 73 GLN A O 1
ATOM 582 N N . LEU A 1 74 ? -1.148 -5.033 6.139 1.00 92.12 74 LEU A N 1
ATOM 583 C CA . LEU A 1 74 ? -0.325 -4.599 5.019 1.00 92.12 74 LEU A CA 1
ATOM 584 C C . LEU A 1 74 ? 0.864 -5.556 4.867 1.00 92.12 74 LEU A C 1
ATOM 586 O O . LEU A 1 74 ? 1.771 -5.552 5.703 1.00 92.12 74 LEU A O 1
ATOM 590 N N . ASP A 1 75 ? 0.863 -6.342 3.793 1.00 92.50 75 ASP A N 1
ATOM 591 C CA . ASP A 1 75 ? 1.924 -7.306 3.497 1.00 92.50 75 ASP A CA 1
ATOM 592 C C . ASP A 1 75 ? 2.905 -6.703 2.472 1.00 92.50 75 ASP A C 1
ATOM 594 O O . ASP A 1 75 ? 2.549 -6.447 1.319 1.00 92.50 75 ASP A O 1
ATOM 598 N N . ILE A 1 76 ? 4.148 -6.468 2.906 1.00 91.56 76 ILE A N 1
ATOM 599 C CA . ILE A 1 76 ? 5.217 -5.787 2.140 1.00 91.56 76 ILE A CA 1
ATOM 600 C C . ILE A 1 76 ? 6.516 -6.609 2.083 1.00 91.56 76 ILE A C 1
ATOM 602 O O . ILE A 1 76 ? 7.630 -6.077 2.081 1.00 91.56 76 ILE A O 1
ATOM 606 N N . TYR A 1 77 ? 6.394 -7.935 2.107 1.00 86.56 77 TYR A N 1
ATOM 607 C CA . TYR A 1 77 ? 7.549 -8.829 2.084 1.00 86.56 77 TYR A CA 1
ATOM 608 C C . TYR A 1 77 ? 8.290 -8.740 0.742 1.00 86.56 77 TYR A C 1
ATOM 610 O O . TYR A 1 77 ? 7.660 -8.647 -0.305 1.00 86.56 77 TYR A O 1
ATOM 618 N N . LYS A 1 78 ? 9.633 -8.772 0.761 1.00 87.31 78 LYS A N 1
ATOM 619 C CA . LYS A 1 78 ? 10.499 -8.707 -0.441 1.00 87.31 78 LYS A CA 1
ATOM 620 C C . LYS A 1 78 ? 10.271 -7.491 -1.364 1.00 87.31 78 LYS A C 1
ATOM 622 O O . LYS A 1 78 ? 10.711 -7.497 -2.516 1.00 87.31 78 LYS A O 1
ATOM 627 N N . CYS A 1 79 ? 9.664 -6.423 -0.853 1.00 88.50 79 CYS A N 1
ATOM 628 C CA . CYS A 1 79 ? 9.575 -5.139 -1.544 1.00 88.50 79 CYS A CA 1
ATOM 629 C C . CYS A 1 79 ? 10.910 -4.374 -1.511 1.00 88.50 79 CYS A C 1
ATOM 631 O O . CYS A 1 79 ? 11.772 -4.625 -0.668 1.00 88.50 79 CYS A O 1
ATOM 633 N N . GLY A 1 80 ? 11.068 -3.394 -2.405 1.00 88.25 80 GLY A N 1
ATOM 634 C CA . GLY A 1 80 ? 12.224 -2.485 -2.454 1.00 88.25 80 GLY A CA 1
ATOM 635 C C . GLY A 1 80 ? 12.215 -1.392 -1.374 1.00 88.25 80 GLY A C 1
ATOM 636 O O . GLY A 1 80 ? 12.593 -0.263 -1.661 1.00 88.25 80 GLY A O 1
ATOM 637 N N . ILE A 1 81 ? 11.738 -1.702 -0.165 1.00 88.75 81 ILE A N 1
ATOM 638 C CA . ILE A 1 81 ? 11.481 -0.741 0.921 1.00 88.75 81 ILE A CA 1
ATOM 639 C C . ILE A 1 81 ? 12.597 -0.827 1.961 1.00 88.75 81 ILE A C 1
ATOM 641 O O . ILE A 1 81 ? 13.077 -1.912 2.296 1.00 88.75 81 ILE A O 1
ATOM 645 N N . THR A 1 82 ? 12.991 0.313 2.519 1.00 90.06 82 THR A N 1
ATOM 646 C CA . THR A 1 82 ? 14.017 0.364 3.559 1.00 90.06 82 THR A CA 1
ATOM 647 C C . THR A 1 82 ? 13.502 -0.159 4.902 1.00 90.06 82 THR A C 1
ATOM 649 O O . THR A 1 82 ? 12.332 -0.023 5.268 1.00 90.06 82 THR A O 1
ATOM 652 N N . TYR A 1 83 ? 14.412 -0.701 5.716 1.00 86.06 83 TYR A N 1
ATOM 653 C CA . TYR A 1 83 ? 14.085 -1.109 7.087 1.00 86.06 83 TYR A CA 1
ATOM 654 C C . TYR A 1 83 ? 13.535 0.052 7.936 1.00 86.06 83 TYR A C 1
ATOM 656 O O . TYR A 1 83 ? 12.652 -0.152 8.774 1.00 86.06 83 TYR A O 1
ATOM 664 N N . ARG A 1 84 ? 14.024 1.279 7.700 1.00 90.31 84 ARG A N 1
ATOM 665 C CA . ARG A 1 84 ? 13.540 2.495 8.368 1.00 90.31 84 ARG A CA 1
ATOM 666 C C . ARG A 1 84 ? 12.053 2.706 8.095 1.00 90.31 84 ARG A C 1
ATOM 668 O O . ARG A 1 84 ? 11.278 2.789 9.045 1.00 90.31 84 ARG A O 1
ATOM 675 N N . THR A 1 85 ? 11.658 2.684 6.828 1.00 87.69 85 THR A N 1
ATOM 676 C CA . THR A 1 85 ? 10.263 2.850 6.412 1.00 87.69 85 THR A CA 1
ATOM 677 C C . THR A 1 85 ? 9.370 1.742 6.957 1.00 87.69 85 THR A C 1
ATOM 679 O O . THR A 1 85 ? 8.301 2.025 7.490 1.00 87.69 85 THR A O 1
ATOM 682 N N . ILE A 1 86 ? 9.821 0.481 6.948 1.00 86.00 86 ILE A N 1
ATOM 683 C CA . ILE A 1 86 ? 9.073 -0.630 7.568 1.00 86.00 86 ILE A CA 1
ATOM 684 C C . ILE A 1 86 ? 8.807 -0.351 9.057 1.00 86.00 86 ILE A C 1
ATOM 686 O O . ILE A 1 86 ? 7.696 -0.569 9.547 1.00 86.00 86 ILE A O 1
ATOM 690 N N . LYS A 1 87 ? 9.810 0.141 9.797 1.00 86.88 87 LYS A N 1
ATOM 691 C CA . LYS A 1 87 ? 9.658 0.491 11.216 1.00 86.88 87 LYS A CA 1
ATOM 692 C C . LYS A 1 87 ? 8.657 1.633 11.411 1.00 86.88 87 LYS A C 1
ATOM 694 O O . LYS A 1 87 ? 7.819 1.546 12.306 1.00 86.88 87 LYS A O 1
ATOM 699 N N . GLU A 1 88 ? 8.722 2.671 10.584 1.00 88.25 88 GLU A N 1
ATOM 700 C CA . GLU A 1 88 ? 7.815 3.823 10.643 1.00 88.25 88 GLU A CA 1
ATOM 701 C C . GLU A 1 88 ? 6.368 3.434 10.327 1.00 88.25 88 GLU A C 1
ATOM 703 O O . GLU A 1 88 ? 5.472 3.770 11.099 1.00 88.25 88 GLU A O 1
ATOM 708 N N . ILE A 1 89 ? 6.139 2.643 9.275 1.00 86.62 89 ILE A N 1
ATOM 709 C CA . ILE A 1 89 ? 4.816 2.109 8.920 1.00 86.62 89 ILE A CA 1
ATOM 710 C C . ILE A 1 89 ? 4.235 1.294 10.080 1.00 86.62 89 ILE A C 1
ATOM 712 O O . ILE A 1 89 ? 3.077 1.479 10.461 1.00 86.62 89 ILE A O 1
ATOM 716 N N . ARG A 1 90 ? 5.041 0.418 10.697 1.00 84.38 90 ARG A N 1
ATOM 717 C CA . ARG A 1 90 ? 4.611 -0.372 11.862 1.00 84.38 90 ARG A CA 1
ATOM 718 C C . ARG A 1 90 ? 4.220 0.514 13.040 1.00 84.38 90 ARG A C 1
ATOM 720 O O . ARG A 1 90 ? 3.218 0.231 13.695 1.00 84.38 90 ARG A O 1
ATOM 727 N N . LEU A 1 91 ? 4.992 1.565 13.321 1.00 84.69 91 LEU A N 1
ATOM 728 C CA . LEU A 1 91 ? 4.670 2.524 14.378 1.00 84.69 91 LEU A CA 1
ATOM 729 C C . LEU A 1 91 ? 3.395 3.302 14.052 1.00 84.69 91 LEU A C 1
ATOM 731 O O . LEU A 1 91 ? 2.538 3.414 14.920 1.00 84.69 91 LEU A O 1
ATOM 735 N N . TYR A 1 92 ? 3.230 3.768 12.814 1.00 84.69 92 TYR A N 1
ATOM 736 C CA . TYR A 1 92 ? 2.046 4.498 12.369 1.00 84.69 92 TYR A CA 1
ATOM 737 C C . TYR A 1 92 ? 0.775 3.656 12.496 1.00 84.69 92 TYR A C 1
ATOM 739 O O . TYR A 1 92 ? -0.194 4.087 13.118 1.00 84.69 92 TYR A O 1
ATOM 747 N N . LEU A 1 93 ? 0.784 2.423 11.975 1.00 79.75 93 LEU A N 1
ATOM 748 C CA . LEU A 1 93 ? -0.362 1.521 12.080 1.00 79.75 93 LEU A CA 1
ATOM 749 C C . LEU A 1 93 ? -0.640 1.163 13.542 1.00 79.75 93 LEU A C 1
ATOM 751 O O . LEU A 1 93 ? -1.788 1.221 13.969 1.00 79.75 93 LEU A O 1
ATOM 755 N N . LYS A 1 94 ? 0.394 0.886 14.349 1.00 73.50 94 LYS A N 1
ATOM 756 C CA . LYS A 1 94 ? 0.223 0.658 15.790 1.00 73.50 94 LYS A CA 1
ATOM 757 C C . LYS A 1 94 ? -0.387 1.878 16.475 1.00 73.50 94 LYS A C 1
ATOM 759 O O . LYS A 1 94 ? -1.296 1.698 17.270 1.00 73.50 94 LYS A O 1
ATOM 764 N N . ILE A 1 95 ? 0.058 3.095 16.161 1.00 61.44 95 ILE A N 1
ATOM 765 C CA . ILE A 1 95 ? -0.525 4.330 16.696 1.00 61.44 95 ILE A CA 1
ATOM 766 C C . ILE A 1 95 ? -1.966 4.473 16.233 1.00 61.44 95 ILE A C 1
ATOM 768 O O . ILE A 1 95 ? -2.794 4.793 17.058 1.00 61.44 95 ILE A O 1
ATOM 772 N N . LYS A 1 96 ? -2.318 4.178 14.984 1.00 59.75 96 LYS A N 1
ATOM 773 C CA . LYS A 1 96 ? -3.710 4.173 14.514 1.00 59.75 96 LYS A CA 1
ATOM 774 C C . LYS A 1 96 ? -4.583 3.184 15.301 1.00 59.75 96 LYS A C 1
ATOM 776 O O . LYS A 1 96 ? -5.690 3.534 15.691 1.00 59.75 96 LYS A O 1
ATOM 781 N N . TYR A 1 97 ? -4.071 1.995 15.616 1.00 57.91 97 TYR A N 1
ATOM 782 C CA . TYR A 1 97 ? -4.754 1.018 16.475 1.00 57.91 97 TYR A CA 1
ATOM 783 C C . TYR A 1 97 ? -4.819 1.432 17.951 1.00 57.91 97 TYR A C 1
ATOM 785 O O . TYR A 1 97 ? -5.847 1.257 18.598 1.00 57.91 97 TYR A O 1
ATOM 793 N N . ILE A 1 98 ? -3.741 2.012 18.480 1.00 53.91 98 ILE A N 1
ATOM 794 C CA . ILE A 1 98 ? -3.676 2.580 19.832 1.00 53.91 98 ILE A CA 1
ATOM 795 C C . ILE A 1 98 ? -4.640 3.773 19.924 1.00 53.91 98 ILE A C 1
ATOM 797 O O . ILE A 1 98 ? -5.402 3.883 20.877 1.00 53.91 98 ILE A O 1
ATOM 801 N N . ASN A 1 99 ? -4.700 4.626 18.910 1.00 49.44 99 ASN A N 1
ATOM 802 C CA . ASN A 1 99 ? -5.555 5.810 18.841 1.00 49.44 99 ASN A CA 1
ATOM 803 C C . ASN A 1 99 ? -7.040 5.445 18.656 1.00 49.44 99 ASN A C 1
ATOM 805 O O . ASN A 1 99 ? -7.915 6.239 18.969 1.00 49.44 99 ASN A O 1
ATOM 809 N N . LEU A 1 100 ? -7.348 4.209 18.254 1.00 45.56 100 LEU A N 1
ATOM 810 C CA . LEU A 1 100 ? -8.715 3.684 18.236 1.00 45.56 100 LEU A CA 1
ATOM 811 C C . LEU A 1 100 ? -9.179 3.087 19.581 1.00 45.56 100 LEU A C 1
ATOM 813 O O . LEU A 1 100 ? -10.330 2.679 19.667 1.00 45.56 100 LEU A O 1
ATOM 817 N N . ASN A 1 101 ? -8.347 3.057 20.635 1.00 47.69 101 ASN A N 1
ATOM 818 C CA . ASN A 1 101 ? -8.753 2.540 21.958 1.00 47.69 101 ASN A CA 1
ATOM 819 C C . ASN A 1 101 ? -8.158 3.258 23.189 1.00 47.69 101 ASN A C 1
ATOM 821 O O . ASN A 1 101 ? -8.561 2.965 24.316 1.00 47.69 101 ASN A O 1
ATOM 825 N N . THR A 1 102 ? -7.230 4.207 23.030 1.00 48.16 102 THR A N 1
ATOM 826 C CA . THR A 1 102 ? -6.519 4.782 24.194 1.00 48.16 102 THR A CA 1
ATOM 827 C C . THR A 1 102 ? -7.242 5.968 24.837 1.00 48.16 102 THR A C 1
ATOM 829 O O . THR A 1 102 ? -6.970 6.281 25.991 1.00 48.16 102 THR A O 1
ATOM 832 N N . ALA A 1 103 ? -8.239 6.568 24.177 1.00 45.03 103 ALA A N 1
ATOM 833 C CA . ALA A 1 103 ? -9.101 7.557 24.831 1.00 45.03 103 ALA A CA 1
ATOM 834 C C . ALA A 1 103 ? -10.209 6.900 25.678 1.00 45.03 103 ALA A C 1
ATOM 836 O O . ALA A 1 103 ? -10.543 7.395 26.749 1.00 45.03 103 ALA A O 1
ATOM 837 N N . THR A 1 104 ? -10.743 5.745 25.268 1.00 49.44 104 THR A N 1
ATOM 838 C CA . THR A 1 104 ? -11.929 5.156 25.916 1.00 49.44 104 THR A CA 1
ATOM 839 C C . THR A 1 104 ? -11.598 4.271 27.120 1.00 49.44 104 THR A C 1
ATOM 841 O O . THR A 1 104 ? -12.399 4.196 28.047 1.00 49.44 104 THR A O 1
ATOM 844 N N . GLN A 1 105 ? -10.425 3.624 27.168 1.00 53.41 105 GLN A N 1
ATOM 845 C CA . GLN A 1 105 ? -10.023 2.825 28.341 1.00 53.41 105 GLN A CA 1
ATOM 846 C C . GLN A 1 105 ? -9.572 3.676 29.534 1.00 53.41 105 GLN A C 1
ATOM 848 O O . GLN A 1 105 ? -9.815 3.287 30.676 1.00 53.41 105 GLN A O 1
ATOM 853 N N . TYR A 1 106 ? -8.935 4.825 29.289 1.00 48.72 106 TYR A N 1
ATOM 854 C CA . TYR A 1 106 ? -8.551 5.743 30.362 1.00 48.72 106 TYR A CA 1
ATOM 855 C C . TYR A 1 106 ? -9.759 6.519 30.901 1.00 48.72 106 TYR A C 1
ATOM 857 O O . TYR A 1 106 ? -9.910 6.594 32.117 1.00 48.72 106 TYR A O 1
ATOM 865 N N . LEU A 1 107 ? -10.667 6.992 30.034 1.00 53.75 107 LEU A N 1
ATOM 866 C CA . LEU A 1 107 ? -11.904 7.654 30.472 1.00 53.75 107 LEU A CA 1
ATOM 867 C C . LEU A 1 107 ? -12.833 6.705 31.241 1.00 53.75 107 LEU A C 1
ATOM 869 O O . LEU A 1 107 ? -13.228 7.054 32.345 1.00 53.75 107 LEU A O 1
ATOM 873 N N . LYS A 1 108 ? -13.066 5.467 30.770 1.00 56.50 108 LYS A N 1
ATOM 874 C CA . LYS A 1 108 ? -13.872 4.484 31.527 1.00 56.50 108 LYS A CA 1
ATOM 875 C C . LYS A 1 108 ? -13.303 4.170 32.909 1.00 56.50 108 LYS A C 1
ATOM 877 O O . LYS A 1 108 ? -14.064 3.979 33.853 1.00 56.50 108 LYS A O 1
ATOM 882 N N . LYS A 1 109 ? -11.972 4.085 33.045 1.00 59.06 109 LYS A N 1
ATOM 883 C CA . LYS A 1 109 ? -11.329 3.869 34.353 1.00 59.06 109 LYS A CA 1
ATOM 884 C C . LYS A 1 109 ? -11.521 5.061 35.286 1.00 59.06 109 LYS A C 1
ATOM 886 O O . LYS A 1 109 ? -11.701 4.849 36.479 1.00 59.06 109 LYS A O 1
ATOM 891 N N . ILE A 1 110 ? -11.487 6.280 34.752 1.00 62.78 110 ILE A N 1
ATOM 892 C CA . ILE A 1 110 ? -11.731 7.502 35.523 1.00 62.78 110 ILE A CA 1
ATOM 893 C C . ILE A 1 110 ? -13.211 7.599 35.918 1.00 62.78 110 ILE A C 1
ATOM 895 O O . ILE A 1 110 ? -13.491 7.809 37.090 1.00 62.78 110 ILE A O 1
ATOM 899 N N . GLU A 1 111 ? -14.147 7.362 34.996 1.00 65.00 111 GLU A N 1
ATOM 900 C CA . GLU A 1 111 ? -15.595 7.351 35.273 1.00 65.00 111 GLU A CA 1
ATOM 901 C C . GLU A 1 111 ? -15.949 6.320 36.356 1.00 65.00 111 GLU A C 1
ATOM 903 O O . GLU A 1 111 ? -16.549 6.670 37.366 1.00 65.00 111 GLU A O 1
ATOM 908 N N . THR A 1 112 ? -15.454 5.082 36.230 1.00 68.69 112 THR A N 1
ATOM 909 C CA . THR A 1 112 ? -15.680 4.029 37.241 1.00 68.69 112 THR A CA 1
ATOM 910 C C . THR A 1 112 ? -15.083 4.403 38.606 1.00 68.69 112 THR A C 1
ATOM 912 O O . THR A 1 112 ? -15.635 4.056 39.646 1.00 68.69 112 THR A O 1
ATOM 915 N N . ALA A 1 113 ? -13.939 5.094 38.634 1.00 67.38 113 ALA A N 1
ATOM 916 C CA . ALA A 1 113 ? -13.329 5.546 39.884 1.00 67.38 113 ALA A CA 1
ATOM 917 C C . ALA A 1 113 ? -14.126 6.688 40.539 1.00 67.38 113 ALA A C 1
ATOM 919 O O . ALA A 1 113 ? -14.245 6.707 41.760 1.00 67.38 113 ALA A O 1
ATOM 920 N N . ILE A 1 114 ? -14.694 7.601 39.747 1.00 71.75 114 ILE A N 1
ATOM 921 C CA . ILE A 1 114 ? -15.538 8.703 40.232 1.00 71.75 114 ILE A CA 1
ATOM 922 C C . ILE A 1 114 ? -16.872 8.179 40.782 1.00 71.75 114 ILE 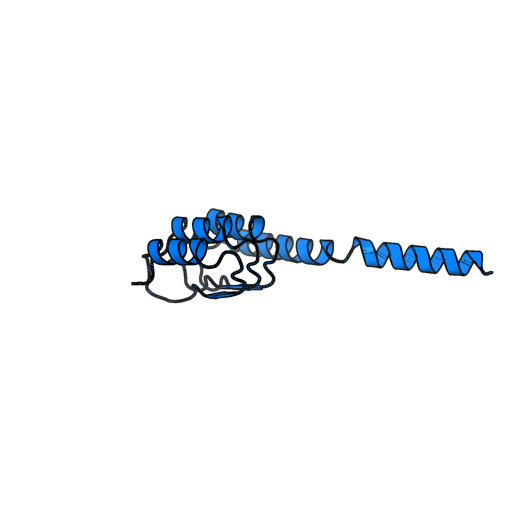A C 1
ATOM 924 O O . ILE A 1 114 ? -17.281 8.597 41.867 1.00 71.75 114 ILE A O 1
ATOM 928 N N . ASP A 1 115 ? -17.522 7.239 40.091 1.00 67.06 115 ASP A N 1
ATOM 929 C CA . ASP A 1 115 ? -18.786 6.643 40.548 1.00 67.06 115 ASP A CA 1
ATOM 930 C C . ASP A 1 115 ? -18.610 5.913 41.887 1.00 67.06 115 ASP A C 1
ATOM 932 O O . ASP A 1 115 ? -19.416 6.079 42.799 1.00 67.06 115 ASP A O 1
ATOM 936 N N . ASN A 1 116 ? -17.506 5.178 42.062 1.00 64.00 116 ASN A N 1
ATOM 937 C CA . ASN A 1 116 ? -17.212 4.485 43.320 1.00 64.00 116 ASN A CA 1
ATOM 938 C C . ASN A 1 116 ? -16.950 5.437 44.499 1.00 64.00 116 ASN A C 1
ATOM 940 O O . ASN A 1 116 ? -17.213 5.063 45.637 1.00 64.00 116 ASN A O 1
ATOM 944 N N . ILE A 1 117 ? -16.439 6.646 44.239 1.00 68.38 117 ILE A N 1
ATOM 945 C CA . ILE A 1 117 ? -16.234 7.682 45.267 1.00 68.38 117 ILE A CA 1
ATOM 946 C C . ILE A 1 117 ? -17.545 8.417 45.576 1.00 68.38 117 ILE A C 1
ATOM 948 O O . ILE A 1 117 ? -17.741 8.887 46.688 1.00 68.38 117 ILE A O 1
ATOM 952 N N . SER A 1 118 ? -18.456 8.519 44.607 1.00 57.28 118 SER A N 1
ATOM 953 C CA . SER A 1 118 ? -19.723 9.247 44.769 1.00 57.28 118 SER A CA 1
ATOM 954 C C . SER A 1 118 ? -20.809 8.432 45.485 1.00 57.28 118 SER A C 1
ATOM 956 O O . SER A 1 118 ? -21.823 8.995 45.893 1.00 57.28 118 SER A O 1
ATOM 958 N N . ILE A 1 119 ? -20.618 7.114 45.614 1.00 53.34 119 ILE A N 1
ATOM 959 C CA . ILE A 1 119 ? -21.554 6.173 46.259 1.00 53.34 119 ILE A CA 1
ATOM 960 C C . ILE A 1 119 ? -21.065 5.749 47.668 1.00 53.34 119 ILE A C 1
ATOM 962 O O . ILE A 1 119 ? -21.791 5.062 48.387 1.00 53.34 119 ILE A O 1
ATOM 966 N N . SER A 1 120 ? -19.862 6.167 48.087 1.00 50.12 120 SER A N 1
ATOM 967 C CA . SER A 1 120 ? -19.309 5.973 49.443 1.00 50.12 120 SER A CA 1
ATOM 968 C C . SER A 1 120 ? -19.490 7.205 50.320 1.00 50.12 120 SER A C 1
ATOM 970 O O . SER A 1 120 ? -19.851 7.036 51.503 1.00 50.12 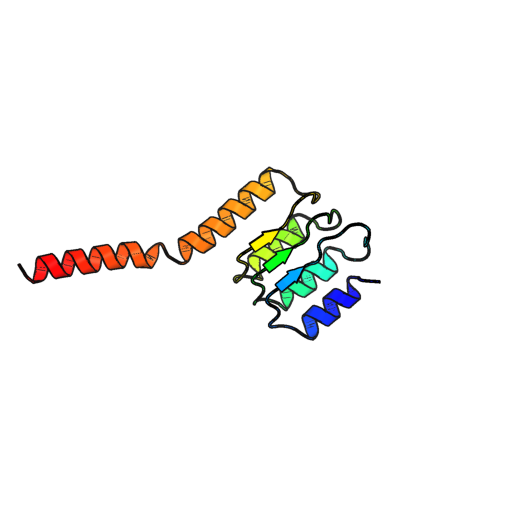120 SER A O 1
#

Radius of gyration: 19.03 Å; Cα contacts (8 Å, |Δi|>4): 163; chains: 1; bounding box: 36×21×68 Å

Secondary structure (DSSP, 8-state):
---HHHHHHHHHH-TT--EEE---SS-TT--HHHHHHHHHH-TT--EEE-TT--S--HHHHHHHHHH-TT--EEE-TT-S--HHHHHHHHHHHHHHHHHTTHHHHHHHHHHHHHHHHH--

Organism: NCBI:txid1117311

Sequence (120 aa):
GFSDKTLNLIAESYPNLKYLNLGGHGDRLITDKGLYAIANSCHKLEYLSISDRKEFSEISIWNVIHSCSKIQQLDIYKCGITYRTIKEIRLYLKIKYINLNTATQYLKKIETAIDNISIS

Mean predicted aligned error: 9.43 Å